Protein AF-A0A2P7SRP5-F1 (afdb_monomer_lite)

Organism: NCBI:txid2116701

Radius of gyration: 15.68 Å; chains: 1; bounding box: 37×36×37 Å

InterPro domains:
  IPR029032 AhpD-like [G3DSA:1.20.1290.10] (1-140)
  IPR029032 AhpD-like [SSF69118] (4-139)

Structure (mmCIF, N/CA/C/O backbone):
data_AF-A0A2P7SRP5-F1
#
_entry.id   AF-A0A2P7SRP5-F1
#
loop_
_atom_site.group_PDB
_atom_site.id
_atom_site.type_symbol
_atom_site.label_atom_id
_atom_site.label_alt_id
_atom_site.label_comp_id
_atom_site.label_asym_id
_atom_site.label_entity_id
_atom_site.label_seq_id
_atom_site.pdbx_PDB_ins_code
_atom_site.Cartn_x
_atom_site.Cartn_y
_atom_site.Cartn_z
_atom_site.occupancy
_atom_site.B_iso_or_equiv
_atom_site.auth_seq_id
_atom_site.auth_comp_id
_atom_site.auth_asym_id
_atom_site.auth_atom_id
_atom_site.pdbx_PDB_model_num
ATOM 1 N N . MET A 1 1 ? 12.654 -5.097 -9.779 1.00 89.31 1 MET A N 1
ATOM 2 C CA . MET A 1 1 ? 12.731 -3.635 -9.472 1.00 89.31 1 MET A CA 1
ATOM 3 C C . MET A 1 1 ? 14.106 -3.157 -8.985 1.00 89.31 1 MET A C 1
ATOM 5 O O . MET A 1 1 ? 14.682 -2.282 -9.620 1.00 89.31 1 MET A O 1
ATOM 9 N N . LYS A 1 2 ? 14.637 -3.669 -7.857 1.00 89.56 2 LYS A N 1
ATOM 10 C CA . LYS A 1 2 ? 15.849 -3.111 -7.208 1.00 89.56 2 LYS A CA 1
ATOM 11 C C . LYS A 1 2 ? 17.061 -3.020 -8.143 1.00 89.56 2 LYS A C 1
ATOM 13 O O . LYS A 1 2 ? 17.706 -1.982 -8.161 1.00 89.56 2 LYS A O 1
ATOM 18 N N . GLY A 1 3 ? 17.313 -4.056 -8.948 1.00 92.25 3 GLY A N 1
ATOM 19 C CA . GLY A 1 3 ? 18.392 -4.051 -9.943 1.00 92.25 3 GLY A CA 1
ATOM 20 C C . GLY A 1 3 ? 18.272 -2.914 -10.963 1.00 92.25 3 GLY A C 1
ATOM 21 O O . GLY A 1 3 ? 19.255 -2.239 -11.233 1.00 92.25 3 GLY A O 1
ATOM 22 N N . VAL A 1 4 ? 17.058 -2.621 -11.441 1.00 93.62 4 VAL A N 1
ATOM 23 C CA . VAL A 1 4 ? 16.806 -1.520 -12.389 1.00 93.62 4 VAL A CA 1
ATOM 24 C C . VAL A 1 4 ? 17.041 -0.153 -11.740 1.00 93.62 4 VAL A C 1
ATOM 26 O O . VAL A 1 4 ? 17.638 0.734 -12.343 1.00 93.62 4 VAL A O 1
ATOM 29 N N . LEU A 1 5 ? 16.643 0.026 -10.479 1.00 94.50 5 LEU A N 1
ATOM 30 C CA . LEU A 1 5 ? 16.889 1.280 -9.759 1.00 94.50 5 LEU A CA 1
ATOM 31 C C . LEU A 1 5 ? 18.384 1.574 -9.548 1.00 94.50 5 LEU A C 1
ATOM 33 O O . LEU A 1 5 ? 18.746 2.740 -9.408 1.00 94.50 5 LEU A O 1
ATOM 37 N N . LEU A 1 6 ? 19.265 0.565 -9.564 1.00 95.94 6 LEU A N 1
ATOM 38 C CA . LEU A 1 6 ? 20.713 0.770 -9.410 1.00 95.94 6 LEU A CA 1
ATOM 39 C C . LEU A 1 6 ? 21.356 1.519 -10.587 1.00 95.94 6 LEU A C 1
ATOM 41 O O . LEU A 1 6 ? 22.458 2.038 -10.431 1.00 95.94 6 LEU A O 1
ATOM 45 N N . HIS A 1 7 ? 20.658 1.676 -11.717 1.00 96.62 7 HIS A N 1
ATOM 46 C CA . HIS A 1 7 ? 21.085 2.590 -12.780 1.00 96.62 7 HIS A CA 1
ATOM 47 C C . HIS A 1 7 ? 21.038 4.074 -12.353 1.00 96.62 7 HIS A C 1
ATOM 49 O O . HIS A 1 7 ? 21.630 4.918 -13.020 1.00 96.62 7 HIS A O 1
ATOM 55 N N . SER A 1 8 ? 20.367 4.415 -11.242 1.00 97.81 8 SER A N 1
ATOM 56 C CA . SER A 1 8 ? 20.312 5.772 -10.685 1.00 97.81 8 SER A CA 1
ATOM 57 C C . SER A 1 8 ? 20.284 5.746 -9.155 1.00 97.81 8 SER A C 1
ATOM 59 O O . SER A 1 8 ? 19.252 5.508 -8.528 1.00 97.81 8 SER A O 1
ATOM 61 N N . ALA A 1 9 ? 21.417 6.066 -8.521 1.00 97.50 9 ALA A N 1
ATOM 62 C CA . ALA A 1 9 ? 21.511 6.113 -7.059 1.00 97.50 9 ALA A CA 1
ATOM 63 C C . ALA A 1 9 ? 20.479 7.059 -6.393 1.00 97.50 9 ALA A C 1
ATOM 65 O O . ALA A 1 9 ? 19.926 6.682 -5.357 1.00 97.50 9 ALA A O 1
ATOM 66 N N . PRO A 1 10 ? 20.161 8.251 -6.946 1.00 98.00 10 PRO A N 1
ATOM 67 C CA . PRO A 1 10 ? 19.061 9.069 -6.435 1.00 98.00 10 PRO A CA 1
ATOM 68 C C . PRO A 1 10 ? 17.695 8.371 -6.502 1.00 98.00 10 PRO A C 1
ATOM 70 O O . PRO A 1 10 ? 16.954 8.423 -5.522 1.00 98.00 10 PRO A O 1
ATOM 73 N N . ALA A 1 11 ? 17.375 7.679 -7.603 1.00 97.06 11 ALA A N 1
ATOM 74 C CA . ALA A 1 11 ? 16.109 6.954 -7.737 1.00 97.06 11 ALA A CA 1
ATOM 75 C C . ALA A 1 11 ? 16.030 5.772 -6.760 1.00 97.06 11 ALA A C 1
ATOM 77 O O . ALA A 1 11 ? 15.013 5.584 -6.094 1.00 97.06 11 ALA A O 1
ATOM 78 N N . PHE A 1 12 ? 17.122 5.017 -6.610 1.00 96.75 12 PHE A N 1
ATOM 79 C CA . PHE A 1 12 ? 17.210 3.942 -5.623 1.00 96.75 12 PHE A CA 1
ATOM 80 C C 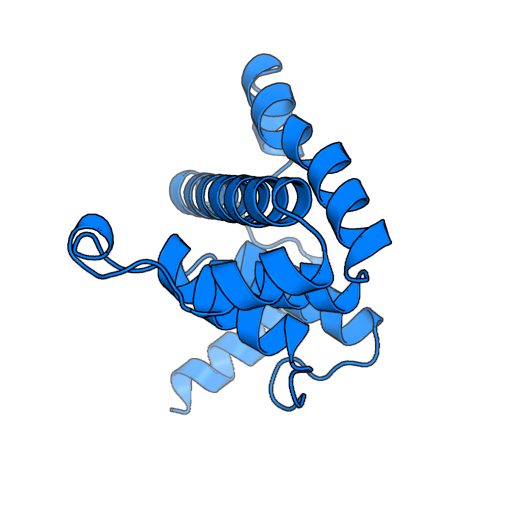. PHE A 1 12 ? 16.953 4.450 -4.199 1.00 96.75 12 PHE A C 1
ATOM 82 O O . PHE A 1 12 ? 16.192 3.834 -3.456 1.00 96.75 12 PHE A O 1
ATOM 89 N N . ARG A 1 13 ? 17.535 5.599 -3.824 1.00 96.50 13 ARG A N 1
ATOM 90 C CA . ARG A 1 13 ? 17.288 6.218 -2.513 1.00 96.50 13 ARG A CA 1
ATOM 91 C C . ARG A 1 13 ? 15.842 6.673 -2.345 1.00 96.50 13 ARG A C 1
ATOM 93 O O . ARG A 1 13 ? 15.269 6.413 -1.293 1.00 96.50 13 ARG A O 1
ATOM 100 N N . LEU A 1 14 ? 15.252 7.299 -3.366 1.00 96.56 14 LEU A N 1
ATOM 101 C CA . LEU A 1 14 ? 13.860 7.754 -3.330 1.00 96.56 14 LEU A CA 1
ATOM 102 C C . LEU A 1 14 ? 12.897 6.596 -3.034 1.00 96.56 14 LEU A C 1
ATOM 104 O O . LEU A 1 14 ? 12.120 6.670 -2.088 1.00 96.56 14 LEU A O 1
ATOM 108 N N . PHE A 1 15 ? 12.987 5.506 -3.796 1.00 95.88 15 PHE A N 1
ATOM 109 C CA . PHE A 1 15 ? 12.108 4.346 -3.609 1.00 95.88 15 PHE A CA 1
ATOM 110 C C . PHE A 1 15 ? 12.509 3.466 -2.416 1.00 95.88 15 PHE A C 1
ATOM 112 O O . PHE A 1 15 ? 11.682 2.723 -1.897 1.00 95.88 15 PHE A O 1
ATOM 119 N N . GLY A 1 16 ? 13.754 3.552 -1.941 1.00 95.19 16 GLY A N 1
ATOM 120 C CA . GLY A 1 16 ? 14.210 2.873 -0.726 1.00 95.19 16 GLY A CA 1
ATOM 121 C C . GLY A 1 16 ? 13.768 3.557 0.573 1.00 95.19 16 GLY A C 1
ATOM 122 O O . GLY A 1 16 ? 13.631 2.884 1.594 1.00 95.19 16 GLY A O 1
ATOM 123 N N . ALA A 1 17 ? 13.495 4.866 0.542 1.00 94.75 17 ALA A N 1
ATOM 124 C CA . ALA A 1 17 ? 13.112 5.654 1.718 1.00 94.75 17 ALA A CA 1
ATOM 125 C C . ALA A 1 17 ? 11.776 5.222 2.352 1.00 94.75 17 ALA A C 1
ATOM 127 O O . ALA A 1 17 ? 11.491 5.582 3.489 1.00 94.75 17 ALA A O 1
ATOM 128 N N . VAL A 1 18 ? 10.979 4.412 1.650 1.00 94.50 18 VAL A N 1
ATOM 129 C CA . VAL A 1 18 ? 9.733 3.839 2.173 1.00 94.50 18 VAL A CA 1
ATOM 130 C C . VAL A 1 18 ? 9.967 2.727 3.209 1.00 94.50 18 VAL A C 1
ATOM 132 O O . VAL A 1 18 ? 9.068 2.414 3.983 1.00 94.50 18 VAL A O 1
ATOM 135 N N . LEU A 1 19 ? 11.155 2.107 3.255 1.00 95.06 19 LEU A N 1
ATOM 136 C CA . LEU A 1 19 ? 11.400 0.928 4.101 1.00 95.06 19 LEU A CA 1
ATOM 137 C C . LEU A 1 19 ? 11.304 1.205 5.613 1.00 95.06 19 LEU A C 1
ATOM 139 O O . LEU A 1 19 ? 10.628 0.427 6.286 1.00 95.06 19 LEU A O 1
ATOM 143 N N . PRO A 1 20 ? 11.898 2.283 6.168 1.00 96.44 20 PRO A N 1
ATOM 144 C CA . PRO A 1 20 ? 11.718 2.614 7.583 1.00 96.44 20 PRO A CA 1
ATOM 145 C C . PRO A 1 20 ? 10.252 2.877 7.937 1.00 96.44 20 PRO A C 1
ATOM 147 O O . PRO A 1 20 ? 9.784 2.455 8.989 1.00 96.44 20 PRO A O 1
ATOM 150 N N . LEU A 1 21 ? 9.510 3.509 7.023 1.00 95.31 21 LEU A N 1
ATOM 151 C CA . LEU A 1 21 ? 8.083 3.769 7.192 1.00 95.31 21 LEU A CA 1
ATOM 152 C C . LEU A 1 21 ? 7.267 2.470 7.205 1.00 95.31 21 LEU A C 1
ATOM 154 O O . LEU A 1 21 ? 6.387 2.294 8.042 1.00 95.31 21 LEU A O 1
ATOM 158 N N . LYS A 1 22 ? 7.600 1.523 6.318 1.00 97.44 22 LYS A N 1
ATOM 159 C CA . LYS A 1 22 ? 6.995 0.188 6.321 1.00 97.44 22 LYS A CA 1
ATOM 160 C C . LYS A 1 22 ? 7.198 -0.510 7.665 1.00 97.44 22 LYS A C 1
ATOM 162 O O . LYS A 1 22 ? 6.262 -1.108 8.182 1.00 97.44 22 LYS A O 1
ATOM 167 N N . GLU A 1 23 ? 8.404 -0.445 8.220 1.00 97.81 23 GLU A N 1
ATOM 168 C CA . GLU A 1 23 ? 8.712 -1.088 9.500 1.00 97.81 23 GLU A CA 1
ATOM 169 C C . GLU A 1 23 ? 7.987 -0.418 10.673 1.00 97.81 23 GLU A C 1
ATOM 171 O O . GLU A 1 23 ? 7.421 -1.103 11.525 1.00 97.81 23 GLU A O 1
ATOM 176 N N . SER A 1 24 ? 7.905 0.914 10.651 1.00 97.19 24 SER A N 1
ATOM 177 C CA . SER A 1 24 ? 7.114 1.706 11.596 1.00 97.19 24 SER A CA 1
ATOM 178 C C . SER A 1 24 ? 5.658 1.221 11.649 1.00 97.19 24 SER A C 1
ATOM 180 O O . SER A 1 24 ? 5.149 0.850 12.711 1.00 97.19 24 SER A O 1
ATOM 182 N N . LEU A 1 25 ? 5.017 1.077 10.484 1.00 98.19 25 LEU A N 1
ATOM 183 C CA . LEU A 1 25 ? 3.653 0.555 10.379 1.00 98.19 25 LEU A CA 1
ATOM 184 C C . LEU A 1 25 ? 3.541 -0.908 10.808 1.00 98.19 25 LEU A C 1
ATOM 186 O O . LEU A 1 25 ? 2.577 -1.274 11.476 1.00 98.19 25 LEU A O 1
ATOM 190 N N . ARG A 1 26 ? 4.517 -1.755 10.468 1.00 97.81 26 ARG A N 1
ATOM 191 C CA . ARG A 1 26 ? 4.511 -3.172 10.864 1.00 97.81 26 ARG A CA 1
ATOM 192 C C . ARG A 1 26 ? 4.577 -3.354 12.372 1.00 97.81 26 ARG A C 1
ATOM 194 O O . ARG A 1 26 ? 3.897 -4.237 12.885 1.00 97.81 26 ARG A O 1
ATOM 201 N N . SER A 1 27 ? 5.344 -2.523 13.072 1.00 97.31 27 SER A N 1
ATOM 202 C CA . SER A 1 27 ? 5.426 -2.581 14.535 1.00 97.31 27 SER A CA 1
ATOM 203 C C . SER A 1 27 ? 4.107 -2.212 15.227 1.00 97.31 27 SER A C 1
ATOM 205 O O . SER A 1 27 ? 3.828 -2.720 16.310 1.00 97.31 27 SER A O 1
ATOM 207 N N . ARG A 1 28 ? 3.274 -1.377 14.587 1.00 96.44 28 ARG A N 1
ATOM 208 C CA . ARG A 1 28 ? 1.976 -0.926 15.115 1.00 96.44 28 ARG A CA 1
ATOM 209 C C . ARG A 1 28 ? 0.792 -1.793 14.687 1.00 96.44 28 ARG A C 1
ATOM 211 O O . ARG A 1 28 ? -0.060 -2.113 15.507 1.00 96.44 28 ARG A O 1
ATOM 218 N N . LEU A 1 29 ? 0.729 -2.136 13.403 1.00 97.19 29 LEU A N 1
ATOM 219 C CA . LEU A 1 29 ? -0.426 -2.772 12.755 1.00 97.19 29 LEU A CA 1
ATOM 220 C C . LEU A 1 29 ? -0.197 -4.266 12.475 1.00 97.19 29 LEU A C 1
ATOM 222 O O . LEU A 1 29 ? -1.138 -5.005 12.201 1.00 97.19 29 LEU A O 1
ATOM 226 N N . GLY A 1 30 ? 1.054 -4.728 12.542 1.00 97.12 30 GLY A N 1
ATOM 227 C CA . GLY A 1 30 ? 1.450 -6.090 12.201 1.00 97.12 30 GLY A CA 1
ATOM 228 C C . GLY A 1 30 ? 1.799 -6.277 10.720 1.00 97.12 30 GLY A C 1
ATOM 229 O O . GLY A 1 30 ? 1.295 -5.593 9.828 1.00 97.12 30 GLY A O 1
ATOM 230 N N . ALA A 1 31 ? 2.676 -7.249 10.445 1.00 96.44 31 ALA A N 1
ATOM 231 C CA . ALA A 1 31 ? 3.157 -7.548 9.091 1.00 96.44 31 ALA A CA 1
ATOM 232 C C . ALA A 1 31 ? 2.027 -7.906 8.118 1.00 96.44 31 ALA A C 1
ATOM 234 O O . ALA A 1 31 ? 1.982 -7.366 7.012 1.00 96.44 31 ALA A O 1
ATOM 235 N N . ARG A 1 32 ? 1.088 -8.746 8.571 1.00 96.69 32 ARG A N 1
ATOM 236 C CA . ARG A 1 32 ? -0.082 -9.168 7.797 1.00 96.69 32 ARG A CA 1
ATOM 237 C C . ARG A 1 32 ? -0.913 -7.968 7.334 1.00 96.69 32 ARG A C 1
ATOM 239 O O . ARG A 1 32 ? -1.158 -7.856 6.140 1.00 96.69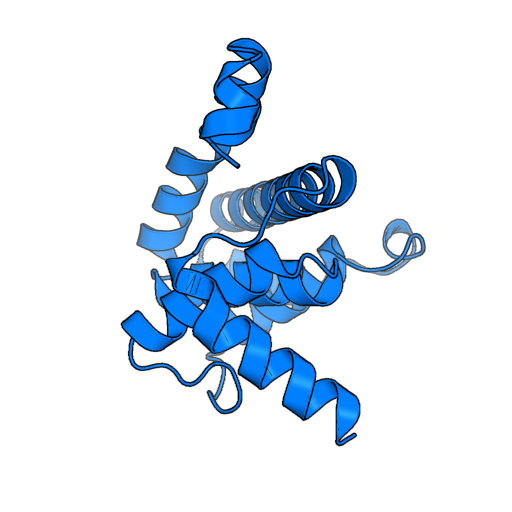 32 ARG A O 1
ATOM 246 N N . ALA A 1 33 ? -1.274 -7.054 8.237 1.00 97.81 33 ALA A N 1
ATOM 247 C CA . ALA A 1 33 ? -2.111 -5.903 7.900 1.00 97.81 33 ALA A CA 1
ATOM 248 C C . ALA A 1 33 ? -1.432 -4.965 6.889 1.00 97.81 33 ALA A C 1
ATOM 250 O O . ALA A 1 33 ? -2.060 -4.498 5.941 1.00 97.81 33 ALA A O 1
ATOM 251 N N . VAL A 1 34 ? -0.121 -4.743 7.036 1.00 98.31 34 VAL A N 1
ATOM 252 C CA . VAL A 1 34 ? 0.655 -3.934 6.083 1.00 98.31 34 VAL A CA 1
ATOM 253 C C . VAL A 1 34 ? 0.744 -4.604 4.709 1.00 98.31 34 VAL A C 1
ATOM 255 O O . VAL A 1 34 ? 0.683 -3.918 3.686 1.00 98.31 34 VAL A O 1
ATOM 258 N N . ASP A 1 35 ? 0.881 -5.929 4.650 1.00 97.94 35 ASP A N 1
ATOM 259 C CA . ASP A 1 35 ? 0.929 -6.648 3.375 1.00 97.94 35 ASP A CA 1
ATOM 260 C C . ASP A 1 35 ? -0.473 -6.773 2.732 1.00 97.94 35 ASP A C 1
ATOM 262 O O . ASP A 1 35 ? -0.567 -6.657 1.512 1.00 97.94 35 ASP A O 1
ATOM 266 N N . VAL A 1 36 ? -1.560 -6.859 3.518 1.00 98.25 36 VAL A N 1
ATOM 267 C CA . VAL A 1 36 ? -2.957 -6.703 3.049 1.00 98.25 36 VAL A CA 1
ATOM 268 C C . VAL A 1 36 ? -3.169 -5.326 2.417 1.00 98.25 36 VAL A C 1
ATOM 270 O O . VAL A 1 36 ? -3.635 -5.226 1.284 1.00 98.25 36 VAL A O 1
ATOM 273 N N . PHE A 1 37 ? -2.761 -4.261 3.111 1.00 98.44 37 PHE A N 1
ATOM 274 C CA . PHE A 1 37 ? -2.863 -2.892 2.606 1.00 98.44 37 PHE A CA 1
ATOM 275 C C . PHE A 1 37 ? -2.112 -2.715 1.283 1.00 98.44 37 PHE A C 1
ATOM 277 O O . PHE A 1 37 ? -2.618 -2.134 0.324 1.00 98.44 37 PHE A O 1
ATOM 284 N N . SER A 1 38 ? -0.899 -3.264 1.217 1.00 98.44 38 SER A N 1
ATOM 285 C CA . SER A 1 38 ? -0.057 -3.179 0.025 1.00 98.44 38 SER A CA 1
ATOM 286 C C . SER A 1 38 ? -0.618 -3.991 -1.147 1.00 98.44 38 SER A C 1
ATOM 288 O O . SER A 1 38 ? -0.467 -3.575 -2.299 1.00 98.44 38 SER A O 1
ATOM 290 N N . LEU A 1 39 ? -1.269 -5.128 -0.867 1.00 98.00 39 LEU A N 1
ATOM 291 C CA . LEU A 1 39 ? -1.957 -5.926 -1.877 1.00 98.00 39 LEU A CA 1
ATOM 292 C C . LEU A 1 39 ? -3.126 -5.150 -2.487 1.00 98.00 39 LEU A C 1
ATOM 294 O O . LEU A 1 39 ? -3.152 -5.006 -3.705 1.00 98.00 39 LEU A O 1
ATOM 298 N N . ALA A 1 40 ? -4.010 -4.584 -1.660 1.00 97.44 40 ALA A N 1
ATOM 299 C CA . ALA A 1 40 ? -5.175 -3.831 -2.132 1.00 97.44 40 ALA A CA 1
ATOM 300 C C . ALA A 1 40 ? -4.770 -2.678 -3.072 1.00 97.44 40 ALA A C 1
ATOM 302 O O . ALA A 1 40 ? -5.273 -2.572 -4.187 1.00 97.44 40 ALA A O 1
ATOM 303 N N . ILE A 1 41 ? -3.753 -1.888 -2.697 1.00 97.94 41 ILE A N 1
ATOM 304 C CA . ILE A 1 41 ? -3.215 -0.820 -3.564 1.00 97.94 41 ILE A CA 1
ATOM 305 C C . ILE A 1 41 ? -2.674 -1.391 -4.883 1.00 97.94 41 ILE A C 1
ATOM 307 O O . ILE A 1 41 ? -2.794 -0.768 -5.939 1.00 97.94 41 ILE A O 1
ATOM 311 N N . SER A 1 42 ? -2.023 -2.552 -4.838 1.00 97.75 42 SER A N 1
ATOM 312 C CA . SER A 1 42 ? -1.410 -3.190 -6.010 1.00 97.75 42 SER A CA 1
ATOM 313 C C . SER A 1 42 ? -2.423 -3.743 -6.995 1.00 97.75 42 SER A C 1
ATOM 315 O O . SER A 1 42 ? -2.221 -3.575 -8.201 1.00 97.75 42 SER A O 1
ATOM 317 N N . GLU A 1 43 ? -3.504 -4.329 -6.495 1.00 95.44 43 GLU A N 1
ATOM 318 C CA . GLU A 1 43 ? -4.600 -4.838 -7.315 1.00 95.44 43 GLU A CA 1
ATOM 319 C C . GLU A 1 43 ? -5.370 -3.679 -7.964 1.00 95.44 43 GLU A C 1
ATOM 321 O O . GLU A 1 43 ? -5.525 -3.669 -9.188 1.00 95.44 43 GLU A O 1
ATOM 326 N N . ASP A 1 44 ? -5.707 -2.639 -7.194 1.00 94.94 44 ASP A N 1
ATOM 327 C CA . ASP A 1 44 ? -6.422 -1.453 -7.690 1.00 94.94 44 ASP A CA 1
ATOM 328 C C . ASP A 1 44 ? -5.612 -0.622 -8.695 1.00 94.94 44 ASP A C 1
ATOM 330 O O . ASP A 1 44 ? -6.156 -0.016 -9.614 1.00 94.94 44 ASP A O 1
ATOM 334 N N . SER A 1 45 ? -4.287 -0.571 -8.531 1.00 95.19 45 SER A N 1
ATOM 335 C CA . SER A 1 45 ? -3.397 0.117 -9.478 1.00 95.19 45 SER A CA 1
ATOM 336 C C . SER A 1 45 ? -2.921 -0.773 -10.628 1.00 95.19 45 SER A C 1
ATOM 338 O O . SER A 1 45 ? -2.135 -0.310 -11.462 1.00 95.19 45 SER A O 1
ATOM 340 N N . HIS A 1 46 ? -3.392 -2.022 -10.679 1.00 94.50 46 HIS A N 1
ATOM 341 C CA . HIS A 1 46 ? -3.075 -3.027 -11.692 1.00 94.50 46 HIS A CA 1
ATOM 342 C C . HIS A 1 46 ? -1.570 -3.322 -11.856 1.00 94.50 46 HIS A C 1
ATOM 344 O O . HIS A 1 46 ? -1.106 -3.644 -12.952 1.00 94.50 46 HIS A O 1
ATOM 350 N N . CYS A 1 47 ? -0.781 -3.260 -10.774 1.00 96.31 47 CYS A N 1
ATOM 351 C CA . CYS A 1 47 ? 0.607 -3.732 -10.807 1.00 96.31 47 CYS A CA 1
ATOM 352 C C . CYS A 1 47 ? 0.656 -5.249 -10.575 1.00 96.31 47 CYS A C 1
ATOM 354 O O . CYS A 1 47 ? 0.662 -5.705 -9.428 1.00 96.31 47 CYS A O 1
ATOM 356 N N . LEU A 1 48 ? 0.747 -6.041 -11.649 1.00 94.94 48 LEU A N 1
ATOM 357 C CA . LEU A 1 48 ? 0.799 -7.509 -11.567 1.00 94.94 48 LEU A CA 1
ATOM 358 C C . LEU A 1 48 ? 1.979 -8.013 -10.718 1.00 94.94 48 LEU A C 1
ATOM 360 O O . LEU A 1 48 ? 1.776 -8.807 -9.803 1.00 94.94 48 LEU A O 1
ATOM 364 N N . LEU A 1 49 ? 3.194 -7.508 -10.965 1.00 95.12 49 LEU A N 1
ATOM 365 C CA . LEU A 1 49 ? 4.393 -7.866 -10.193 1.00 95.12 49 LEU A CA 1
ATOM 366 C C . LEU A 1 49 ? 4.187 -7.637 -8.687 1.00 95.12 49 LEU A C 1
ATOM 368 O O . LEU A 1 49 ? 4.470 -8.507 -7.866 1.00 95.12 49 LEU A O 1
ATOM 372 N N . CYS A 1 50 ? 3.669 -6.462 -8.331 1.00 96.75 50 CYS A N 1
ATOM 373 C CA . CYS A 1 50 ? 3.446 -6.064 -6.948 1.00 96.75 50 CYS A CA 1
ATOM 374 C C . CYS A 1 50 ? 2.356 -6.928 -6.294 1.00 96.75 50 CYS A C 1
ATOM 376 O O . CYS A 1 50 ? 2.526 -7.401 -5.171 1.00 96.75 50 CYS A O 1
ATOM 378 N N . SER A 1 51 ? 1.273 -7.200 -7.025 1.00 97.00 51 SER A N 1
ATOM 379 C CA . SER A 1 51 ? 0.171 -8.048 -6.562 1.00 97.00 51 SER A CA 1
ATOM 380 C C . SER A 1 51 ? 0.656 -9.469 -6.274 1.00 97.00 51 SER A C 1
ATOM 382 O O . SER A 1 51 ? 0.424 -9.994 -5.189 1.00 97.00 51 SER A O 1
ATOM 384 N N . LEU A 1 52 ? 1.414 -10.081 -7.190 1.00 96.44 52 LEU A N 1
ATOM 385 C CA . LEU A 1 52 ? 1.987 -11.416 -6.986 1.00 96.44 52 LEU A CA 1
ATOM 386 C C . LEU A 1 52 ? 2.942 -11.457 -5.788 1.00 96.44 52 LEU A C 1
ATOM 388 O O . LEU A 1 52 ? 2.886 -12.397 -4.990 1.00 96.44 52 LEU A O 1
ATOM 392 N N . TYR A 1 53 ? 3.769 -10.422 -5.622 1.00 96.19 53 TYR A N 1
ATOM 393 C CA . TYR A 1 53 ? 4.664 -10.299 -4.477 1.00 96.19 53 TYR A CA 1
ATOM 394 C C . 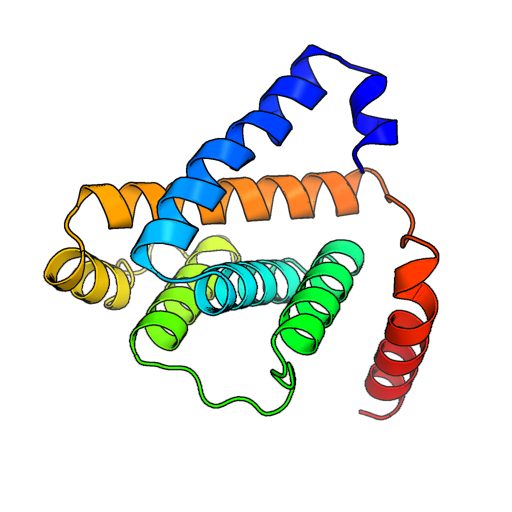TYR A 1 53 ? 3.894 -10.311 -3.146 1.00 96.19 53 TYR A C 1
ATOM 396 O O . TYR A 1 53 ? 4.215 -11.103 -2.256 1.00 96.19 53 TYR A O 1
ATOM 404 N N . PHE A 1 54 ? 2.851 -9.487 -3.002 1.00 97.00 54 PHE A N 1
ATOM 405 C CA . PHE A 1 54 ? 2.088 -9.423 -1.751 1.00 97.00 54 PHE A CA 1
ATOM 406 C C . PHE A 1 54 ? 1.188 -10.639 -1.533 1.00 97.00 54 PHE A C 1
ATOM 408 O O . PHE A 1 54 ? 1.068 -11.105 -0.403 1.00 97.00 54 PHE A O 1
ATOM 415 N N . ARG A 1 55 ? 0.651 -11.249 -2.596 1.00 96.44 55 ARG A N 1
ATOM 416 C CA . ARG A 1 55 ? -0.063 -12.534 -2.497 1.00 96.44 55 ARG A CA 1
ATOM 417 C C . ARG A 1 55 ? 0.855 -13.640 -1.979 1.00 96.44 55 ARG A C 1
ATOM 419 O O . ARG A 1 55 ? 0.439 -14.437 -1.141 1.00 96.44 55 ARG A O 1
ATOM 426 N N . ARG A 1 56 ? 2.121 -13.676 -2.415 1.00 95.31 56 ARG A N 1
ATOM 427 C CA . ARG A 1 56 ? 3.135 -14.584 -1.853 1.00 95.31 56 ARG A CA 1
ATOM 428 C C . ARG A 1 56 ? 3.446 -14.257 -0.390 1.00 95.31 56 ARG A C 1
ATOM 430 O O . ARG A 1 56 ? 3.550 -15.180 0.414 1.00 95.31 56 ARG A O 1
ATOM 437 N N . ALA A 1 57 ? 3.570 -12.977 -0.039 1.00 94.56 57 ALA A N 1
ATOM 438 C CA . ALA A 1 57 ? 3.813 -12.553 1.342 1.00 94.56 57 ALA A CA 1
ATOM 439 C C . ALA A 1 57 ? 2.680 -12.989 2.289 1.00 94.56 57 ALA A C 1
ATOM 441 O O . ALA A 1 57 ? 2.950 -13.575 3.334 1.00 94.56 57 ALA A O 1
ATOM 442 N N . LEU A 1 58 ? 1.416 -12.811 1.893 1.00 95.44 58 LEU A N 1
ATOM 443 C CA . LEU A 1 58 ? 0.261 -13.271 2.673 1.00 95.44 58 LEU A CA 1
ATOM 444 C C . LEU A 1 58 ? 0.245 -14.793 2.843 1.00 95.44 58 LEU A C 1
ATOM 446 O O . LEU A 1 58 ? 0.067 -15.280 3.960 1.00 95.44 58 LEU A O 1
ATOM 450 N N . LYS A 1 59 ? 0.548 -15.552 1.783 1.00 94.50 59 LYS A N 1
ATOM 451 C CA . LYS A 1 59 ? 0.695 -17.013 1.884 1.00 94.50 59 LYS A CA 1
ATOM 452 C C . LYS A 1 59 ? 1.791 -17.422 2.871 1.00 94.50 59 LYS A C 1
ATOM 454 O O . LYS A 1 59 ? 1.600 -18.374 3.621 1.00 94.50 59 LYS A O 1
ATOM 459 N N . ALA A 1 60 ? 2.908 -16.692 2.924 1.00 91.56 60 ALA A N 1
ATOM 460 C CA . ALA A 1 60 ? 3.969 -16.933 3.907 1.00 91.56 60 ALA A CA 1
ATOM 461 C C . ALA A 1 60 ? 3.521 -16.657 5.358 1.00 91.56 60 ALA A C 1
ATOM 463 O O . ALA A 1 60 ? 4.086 -17.222 6.291 1.00 91.56 60 ALA A O 1
ATOM 464 N N . HIS A 1 61 ? 2.477 -15.846 5.548 1.00 87.31 61 HIS A N 1
ATOM 465 C CA . HIS A 1 61 ? 1.799 -15.646 6.831 1.00 87.31 61 HIS A CA 1
ATOM 466 C C . HIS A 1 61 ? 0.684 -16.671 7.113 1.00 87.31 61 HIS A C 1
ATOM 468 O O . HIS A 1 61 ? -0.017 -16.537 8.113 1.00 87.31 61 HIS A O 1
ATOM 474 N N . GLY A 1 62 ? 0.497 -17.683 6.257 1.00 92.25 62 GLY A N 1
ATOM 475 C CA . GLY A 1 62 ? -0.601 -18.648 6.374 1.00 92.25 62 GLY A CA 1
ATOM 476 C C . GLY A 1 62 ? -1.973 -18.065 6.019 1.00 92.25 62 GLY A C 1
ATOM 477 O O . GLY A 1 62 ? -2.992 -18.621 6.418 1.00 92.25 62 GLY A O 1
ATOM 478 N N . VAL A 1 63 ? -2.006 -16.941 5.298 1.00 93.38 63 VAL A N 1
ATOM 479 C CA . VAL A 1 63 ? -3.232 -16.251 4.885 1.00 93.38 63 VAL A CA 1
ATOM 480 C C . VAL A 1 63 ? -3.518 -16.564 3.420 1.00 93.38 63 VAL A C 1
ATOM 482 O O . VAL A 1 63 ? -2.660 -16.369 2.558 1.00 93.38 63 VAL A O 1
ATOM 485 N N . ASP A 1 64 ? -4.733 -17.033 3.132 1.00 93.88 64 ASP A N 1
ATOM 486 C CA . ASP A 1 64 ? -5.217 -17.157 1.759 1.00 93.88 64 ASP A CA 1
ATOM 487 C C . ASP A 1 64 ? -5.600 -15.768 1.220 1.00 93.88 64 ASP A C 1
ATOM 489 O O . ASP A 1 64 ? -6.552 -15.179 1.737 1.00 93.88 64 ASP A O 1
ATOM 493 N N . PRO A 1 65 ? -4.902 -15.226 0.201 1.00 91.69 65 PRO A N 1
ATOM 494 C CA . PRO A 1 65 ? -5.214 -13.909 -0.346 1.00 91.69 65 PRO A CA 1
ATOM 495 C C . PRO A 1 65 ? -6.612 -13.818 -0.976 1.00 91.69 65 PRO A C 1
ATOM 497 O O . PRO A 1 65 ? -7.111 -12.708 -1.116 1.00 91.69 65 PRO A O 1
ATOM 500 N N . ASP A 1 66 ? -7.239 -14.944 -1.341 1.00 90.19 66 ASP A N 1
ATOM 501 C CA . ASP A 1 66 ? -8.562 -14.963 -1.983 1.00 90.19 66 ASP A CA 1
ATOM 502 C C . ASP A 1 66 ? -9.723 -15.193 -0.995 1.00 90.19 66 ASP A C 1
ATOM 504 O O . ASP A 1 66 ? -10.884 -15.070 -1.385 1.00 90.19 66 ASP A O 1
ATOM 508 N N . GLY A 1 67 ? -9.440 -15.544 0.265 1.00 89.44 67 GLY A N 1
ATOM 509 C CA . GLY A 1 67 ? -10.456 -16.085 1.179 1.00 89.44 67 GLY A CA 1
ATOM 510 C C . GLY A 1 67 ? -10.322 -15.682 2.646 1.00 89.44 67 GLY A C 1
ATOM 511 O O . GLY A 1 67 ? -11.002 -16.255 3.499 1.00 89.44 67 GLY A O 1
ATOM 512 N N . TYR A 1 68 ? -9.445 -14.733 2.978 1.00 93.69 68 TYR A N 1
ATOM 513 C CA . TYR A 1 68 ? -9.303 -14.268 4.356 1.00 93.69 68 TYR A CA 1
ATOM 514 C C . TYR A 1 68 ? -10.433 -13.316 4.765 1.00 93.69 68 TYR A C 1
ATOM 516 O O . TYR A 1 68 ? -10.970 -12.564 3.955 1.00 93.69 68 TYR A O 1
ATOM 524 N N . VAL A 1 69 ? -10.762 -13.323 6.058 1.00 96.31 69 VAL A N 1
ATOM 525 C CA . VAL A 1 69 ? -11.642 -12.319 6.666 1.00 96.31 69 VAL A CA 1
ATOM 526 C C . VAL A 1 69 ? -10.763 -11.188 7.213 1.00 96.31 69 VAL A C 1
ATOM 528 O O . VAL A 1 69 ? -9.914 -11.472 8.072 1.00 96.31 69 VAL A O 1
ATOM 531 N N . PRO A 1 70 ? -10.922 -9.940 6.728 1.00 97.00 70 PRO A N 1
ATOM 532 C CA . PRO A 1 70 ? -10.190 -8.797 7.258 1.00 97.00 70 PRO A CA 1
ATOM 533 C C . PRO A 1 70 ? -10.543 -8.534 8.724 1.00 97.00 70 PRO A C 1
ATOM 535 O O . PRO A 1 70 ? -11.706 -8.624 9.117 1.00 97.00 70 PRO A O 1
ATOM 538 N N . THR A 1 71 ? -9.549 -8.172 9.532 1.00 97.12 71 THR A N 1
ATOM 539 C CA . THR A 1 71 ? -9.801 -7.508 10.821 1.00 97.12 71 THR A CA 1
ATOM 540 C C . THR A 1 71 ? -10.348 -6.094 10.605 1.00 97.12 71 THR A C 1
ATOM 542 O O . THR A 1 71 ? -10.279 -5.561 9.499 1.00 97.12 71 THR A O 1
ATOM 545 N N . ASP A 1 72 ? -10.829 -5.440 11.665 1.00 97.19 72 ASP A N 1
ATOM 546 C CA . ASP A 1 72 ? -11.286 -4.043 11.580 1.00 97.19 72 ASP A CA 1
ATOM 547 C C . ASP A 1 72 ? -10.191 -3.097 11.054 1.00 97.19 72 ASP A C 1
ATOM 549 O O . ASP A 1 72 ? -10.469 -2.204 10.254 1.00 97.19 72 ASP A O 1
ATOM 553 N N . ASP A 1 73 ? -8.935 -3.310 11.463 1.00 97.56 73 ASP A N 1
ATOM 554 C CA . ASP A 1 73 ? -7.806 -2.503 10.987 1.00 97.56 73 ASP A CA 1
ATOM 555 C C . ASP A 1 73 ? -7.472 -2.813 9.527 1.00 97.56 73 ASP A C 1
ATOM 557 O O . ASP A 1 73 ? -7.200 -1.902 8.750 1.00 97.56 73 ASP A O 1
ATOM 561 N N . GLU A 1 74 ? -7.537 -4.083 9.121 1.00 98.25 74 GLU A N 1
ATOM 562 C CA . GLU A 1 74 ? -7.339 -4.482 7.724 1.00 98.25 74 GLU A CA 1
ATOM 563 C C . GLU A 1 74 ? -8.439 -3.916 6.821 1.00 98.25 74 GLU A C 1
ATOM 565 O O . GLU A 1 74 ? -8.135 -3.381 5.759 1.00 98.25 74 GLU A O 1
ATOM 570 N N . ALA A 1 75 ? -9.699 -3.954 7.257 1.00 98.19 75 ALA A N 1
ATOM 571 C CA . ALA A 1 75 ? -10.819 -3.356 6.537 1.00 98.19 75 ALA A CA 1
ATOM 572 C C . ALA A 1 75 ? -10.644 -1.836 6.381 1.00 98.19 75 ALA A C 1
ATOM 574 O O . ALA A 1 75 ? -10.850 -1.298 5.291 1.00 98.19 75 ALA A O 1
ATOM 575 N N . ALA A 1 76 ? -10.195 -1.149 7.436 1.00 98.12 76 ALA A N 1
ATOM 576 C CA . ALA A 1 76 ? -9.888 0.277 7.380 1.00 98.12 76 ALA A CA 1
ATOM 577 C C . ALA A 1 76 ? -8.744 0.585 6.399 1.00 98.12 76 ALA A C 1
ATOM 579 O O . ALA A 1 76 ? -8.831 1.521 5.602 1.00 98.12 76 ALA A O 1
ATOM 580 N N . LEU A 1 77 ? -7.681 -0.223 6.414 1.00 98.44 77 LEU A N 1
ATOM 581 C CA . LEU A 1 77 ? -6.573 -0.099 5.469 1.00 98.44 77 LEU A CA 1
ATOM 582 C C . LEU A 1 77 ? -7.026 -0.349 4.024 1.00 98.44 77 LEU A C 1
ATOM 584 O O . LEU A 1 77 ? -6.606 0.385 3.134 1.00 98.44 77 LEU A O 1
ATOM 588 N N . ILE A 1 78 ? -7.904 -1.324 3.781 1.00 97.62 78 ILE A N 1
ATOM 589 C CA . ILE A 1 78 ? -8.473 -1.605 2.454 1.00 97.62 78 ILE A CA 1
ATOM 590 C C . ILE A 1 78 ? -9.308 -0.415 1.947 1.00 97.62 78 ILE A C 1
ATOM 592 O O . ILE A 1 78 ? -9.114 0.022 0.814 1.00 97.62 78 ILE A O 1
ATOM 596 N N . GLU A 1 79 ? -10.163 0.191 2.782 1.00 96.00 79 GLU A N 1
ATOM 597 C CA . GLU A 1 79 ? -10.913 1.409 2.411 1.00 96.00 79 GLU A CA 1
ATOM 598 C C . GLU A 1 79 ? -9.962 2.550 2.000 1.00 96.00 79 GLU A C 1
ATOM 600 O O . GLU A 1 79 ? -10.170 3.235 0.992 1.00 96.00 79 GLU A O 1
ATOM 605 N N . ILE A 1 80 ? -8.875 2.735 2.755 1.00 96.50 80 ILE A N 1
ATOM 606 C CA . ILE A 1 80 ? -7.847 3.736 2.451 1.00 96.50 80 ILE A CA 1
ATOM 607 C C . ILE A 1 80 ? -7.079 3.372 1.170 1.00 96.50 80 ILE A C 1
ATOM 609 O O . ILE A 1 80 ? -6.755 4.267 0.387 1.00 96.50 80 ILE A O 1
ATOM 613 N N . ALA A 1 81 ? -6.807 2.091 0.914 1.00 96.81 81 ALA A N 1
ATOM 614 C CA . ALA A 1 81 ? -6.127 1.628 -0.296 1.00 96.81 81 ALA A CA 1
ATOM 615 C C . ALA A 1 81 ? -6.929 1.972 -1.552 1.00 96.81 81 ALA A C 1
ATOM 617 O O . ALA A 1 81 ? -6.393 2.632 -2.445 1.00 96.81 81 ALA A O 1
ATOM 618 N N . HIS A 1 82 ? -8.224 1.638 -1.556 1.00 93.50 82 HIS A N 1
ATOM 619 C CA . HIS A 1 82 ? -9.153 1.987 -2.632 1.00 93.50 82 HIS A CA 1
ATOM 620 C C . HIS A 1 82 ? -9.197 3.491 -2.880 1.00 93.50 82 HIS A C 1
ATOM 622 O O . HIS A 1 82 ? -9.262 3.955 -4.019 1.00 93.50 82 HIS A O 1
ATOM 628 N N . ARG A 1 83 ? -9.105 4.287 -1.811 1.00 92.75 83 ARG A N 1
ATOM 629 C CA . ARG A 1 83 ? -9.026 5.739 -1.930 1.00 92.75 83 ARG A CA 1
ATOM 630 C C . ARG A 1 83 ? -7.723 6.218 -2.576 1.00 92.75 83 ARG A C 1
ATOM 632 O O . ARG A 1 83 ? -7.765 7.166 -3.355 1.00 92.75 83 ARG A O 1
ATOM 639 N N . ILE A 1 84 ? -6.587 5.620 -2.224 1.00 94.25 84 ILE A N 1
ATOM 640 C CA . ILE A 1 84 ? -5.262 5.999 -2.738 1.00 94.25 84 ILE A CA 1
ATOM 641 C C . ILE A 1 84 ? -5.110 5.604 -4.207 1.00 94.25 84 ILE A C 1
ATOM 643 O O . ILE A 1 84 ? -4.634 6.405 -5.007 1.00 94.25 84 ILE A O 1
ATOM 647 N N . ALA A 1 85 ? -5.489 4.376 -4.556 1.00 92.00 85 ALA A N 1
ATOM 648 C CA . ALA A 1 85 ? -5.343 3.841 -5.905 1.00 92.00 85 ALA A CA 1
ATOM 649 C C . ALA A 1 85 ? -6.503 4.224 -6.844 1.00 92.00 85 ALA A C 1
ATOM 651 O O . ALA A 1 85 ? -6.378 4.057 -8.058 1.00 92.00 85 ALA A O 1
ATOM 652 N N . GLY A 1 86 ? -7.597 4.754 -6.288 1.00 81.06 86 GLY A N 1
ATOM 653 C CA . GLY A 1 86 ? -8.808 5.127 -7.008 1.00 81.06 86 GLY A CA 1
ATOM 654 C C . GLY A 1 86 ? -8.654 6.281 -8.006 1.00 81.06 86 GLY A C 1
ATOM 655 O O . GLY A 1 86 ? -7.676 7.029 -8.032 1.00 81.06 86 GLY A O 1
ATOM 656 N N . GLU A 1 87 ? -9.677 6.421 -8.846 1.00 67.25 87 GLU A N 1
ATOM 657 C CA . GLU A 1 87 ? -9.713 7.335 -9.987 1.00 67.25 87 GLU A CA 1
ATOM 658 C C . GLU A 1 87 ? -9.721 8.845 -9.637 1.00 67.25 87 GLU A C 1
ATOM 660 O O . GLU A 1 87 ? -10.022 9.240 -8.503 1.00 67.25 87 GLU A O 1
ATOM 665 N N . PRO A 1 88 ? -9.449 9.733 -10.625 1.00 61.91 88 PRO A N 1
ATOM 666 C CA . PRO A 1 88 ? -9.171 11.158 -10.422 1.00 61.91 88 PRO A CA 1
ATOM 667 C C . PRO A 1 88 ? -10.225 11.953 -9.651 1.00 61.91 88 PRO A C 1
ATOM 669 O O . PRO A 1 88 ? -9.906 13.027 -9.156 1.00 61.91 88 PRO A O 1
ATOM 672 N N . VAL A 1 89 ? -11.465 11.478 -9.517 1.00 66.81 89 VAL A N 1
ATOM 673 C CA . VAL A 1 89 ? -12.528 12.160 -8.755 1.00 66.81 89 VAL A CA 1
ATOM 674 C C . VAL A 1 89 ? -12.397 12.021 -7.236 1.00 66.81 89 VAL A C 1
ATOM 676 O O . VAL A 1 89 ? -13.147 12.678 -6.511 1.00 66.81 89 VAL A O 1
ATOM 679 N N . ALA A 1 90 ? -11.422 11.249 -6.742 1.00 65.25 90 ALA A N 1
ATOM 680 C CA . ALA A 1 90 ? -11.169 11.077 -5.315 1.00 65.25 90 ALA A CA 1
ATOM 681 C C . ALA A 1 90 ? -11.113 12.426 -4.575 1.00 65.25 90 ALA A C 1
ATOM 683 O O . ALA A 1 90 ? -11.871 12.627 -3.636 1.00 65.25 90 ALA A O 1
ATOM 684 N N . HIS A 1 91 ? -10.351 13.415 -5.050 1.00 65.38 91 HIS A N 1
ATOM 685 C CA . HIS A 1 91 ? -10.219 14.727 -4.389 1.00 65.38 91 HIS A CA 1
ATOM 686 C C . HIS A 1 91 ? -11.541 15.489 -4.139 1.00 65.38 91 HIS A C 1
ATOM 688 O O . HIS A 1 91 ? -11.555 16.403 -3.318 1.00 65.38 91 HIS A O 1
ATOM 694 N N . LYS A 1 92 ? -12.645 15.135 -4.818 1.00 73.56 92 LYS A N 1
ATOM 695 C CA . LYS A 1 92 ? -13.979 15.729 -4.601 1.00 73.56 92 LYS A CA 1
ATOM 696 C C . LYS A 1 92 ? -14.819 14.990 -3.561 1.00 73.56 92 LYS A C 1
ATOM 698 O O . LYS A 1 92 ? -15.787 15.546 -3.056 1.00 73.56 92 LYS A O 1
ATOM 703 N N . ALA A 1 93 ? -14.478 13.742 -3.265 1.00 78.75 93 ALA A N 1
ATOM 704 C CA . ALA A 1 93 ? -15.174 12.937 -2.274 1.00 78.75 93 ALA A CA 1
ATOM 705 C C . ALA A 1 93 ? -14.603 13.173 -0.870 1.00 78.75 93 ALA A C 1
ATOM 707 O O . ALA A 1 93 ? -13.420 13.481 -0.706 1.00 78.75 93 ALA A O 1
ATOM 708 N N . THR A 1 94 ? -15.449 12.994 0.141 1.00 85.19 94 THR A N 1
ATOM 709 C CA . THR A 1 94 ? -15.072 13.069 1.556 1.00 85.19 94 THR A CA 1
ATOM 710 C C . THR A 1 94 ? -13.934 12.087 1.872 1.00 85.19 94 THR A C 1
ATOM 712 O O . THR A 1 94 ? -13.887 11.007 1.276 1.00 85.19 94 THR A O 1
ATOM 715 N N . PRO A 1 95 ? -13.000 12.432 2.782 1.00 88.00 95 PRO A N 1
ATOM 716 C CA . PRO A 1 95 ? -11.989 11.488 3.244 1.00 88.00 95 PRO A CA 1
ATOM 717 C C . PRO A 1 95 ? -12.614 10.202 3.823 1.00 88.00 95 PRO A C 1
ATOM 719 O O . PRO A 1 95 ? -13.682 10.294 4.436 1.00 88.00 95 PRO A O 1
ATOM 722 N N . PRO A 1 96 ? -11.953 9.038 3.669 1.00 90.19 96 PRO A N 1
ATOM 723 C CA . PRO A 1 96 ? -12.406 7.766 4.233 1.00 90.19 96 PRO A CA 1
ATOM 724 C C . PRO A 1 96 ? -12.735 7.863 5.724 1.00 90.19 96 PRO A C 1
ATOM 726 O O . PRO A 1 96 ? -11.988 8.480 6.492 1.00 90.19 96 PRO A O 1
ATOM 729 N N . ALA A 1 97 ? -13.818 7.211 6.150 1.00 93.31 97 ALA A N 1
ATOM 730 C CA . ALA A 1 97 ? -14.167 7.133 7.569 1.00 93.31 97 ALA A CA 1
ATOM 731 C C . ALA A 1 97 ? -13.105 6.335 8.345 1.00 93.31 97 ALA A C 1
ATOM 733 O O . ALA A 1 97 ? -12.789 6.676 9.489 1.00 93.31 97 ALA A O 1
ATOM 734 N N . ALA A 1 98 ? -12.482 5.359 7.677 1.00 96.31 98 ALA A N 1
ATOM 735 C CA . ALA A 1 98 ? -11.328 4.604 8.152 1.00 96.31 98 ALA A CA 1
ATOM 736 C C . ALA A 1 98 ? -10.180 5.466 8.705 1.00 96.31 98 ALA A C 1
ATOM 738 O O . ALA A 1 98 ? -9.527 5.055 9.663 1.00 96.31 98 ALA A O 1
ATOM 739 N N . LEU A 1 99 ? -9.945 6.675 8.172 1.00 96.56 99 LEU A N 1
ATOM 740 C CA . LEU A 1 99 ? -8.886 7.550 8.695 1.00 96.56 99 LEU A CA 1
ATOM 741 C C . LEU A 1 99 ? -9.155 7.942 10.153 1.00 96.56 99 LEU A C 1
ATOM 743 O O . LEU A 1 99 ? -8.243 7.905 10.972 1.00 96.56 99 LEU A O 1
ATOM 747 N N . LYS A 1 100 ? -10.414 8.245 10.497 1.00 97.06 100 LYS A N 1
ATOM 748 C CA . LYS A 1 100 ? -10.807 8.582 11.875 1.00 97.06 100 LYS A CA 1
ATOM 749 C C . LYS A 1 100 ? -10.742 7.371 12.802 1.00 97.06 100 LYS A C 1
ATOM 751 O O . LYS A 1 100 ? -10.386 7.523 13.965 1.00 97.06 100 LYS A O 1
ATOM 756 N N . LEU A 1 101 ? -11.080 6.182 12.295 1.00 96.25 101 LEU A N 1
ATOM 757 C CA . LEU A 1 101 ? -10.950 4.933 13.049 1.00 96.25 101 LEU A CA 1
ATOM 758 C C . LEU A 1 101 ? -9.484 4.691 13.434 1.00 96.25 101 LEU A C 1
ATOM 760 O O . LEU A 1 101 ? -9.182 4.490 14.610 1.00 96.25 101 LEU A O 1
ATOM 764 N N . LEU A 1 102 ? -8.572 4.757 12.459 1.00 97.62 102 LEU A N 1
ATOM 765 C CA . LEU A 1 102 ? -7.145 4.562 12.708 1.00 97.62 102 LEU A CA 1
ATOM 766 C C . LEU A 1 102 ? -6.567 5.664 13.600 1.00 97.62 102 LEU A C 1
ATOM 768 O O . LEU A 1 102 ? -5.766 5.361 14.480 1.00 97.62 102 LEU A O 1
ATOM 772 N N . GLU A 1 103 ? -7.004 6.916 13.439 1.00 97.88 103 GLU A N 1
ATOM 773 C CA . GLU A 1 103 ? -6.594 8.017 14.318 1.00 97.88 103 GLU A CA 1
ATOM 774 C C . GLU A 1 103 ? -6.999 7.761 15.772 1.00 97.88 103 GLU A C 1
ATOM 776 O O . GLU A 1 103 ? -6.183 7.918 16.678 1.00 97.88 103 GLU A O 1
ATOM 781 N N . ALA A 1 104 ? -8.237 7.317 16.004 1.00 97.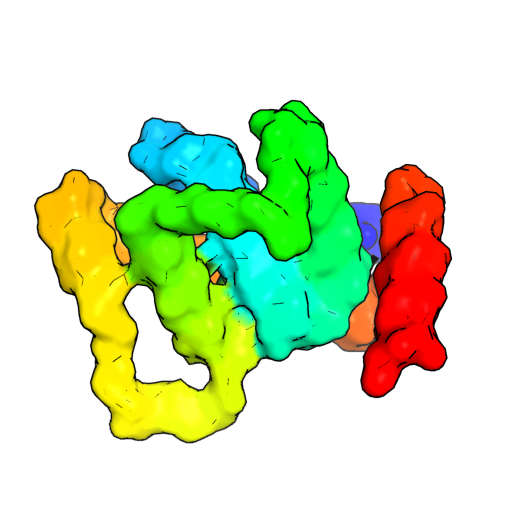88 104 ALA A N 1
ATOM 782 C CA . ALA A 1 104 ? -8.734 7.034 17.345 1.00 97.88 104 ALA A CA 1
ATOM 783 C C . ALA A 1 104 ? -7.991 5.871 18.024 1.00 97.88 104 ALA A C 1
ATOM 785 O O . ALA A 1 104 ? -7.845 5.873 19.246 1.00 97.88 104 ALA A O 1
ATOM 786 N N . ARG A 1 105 ? -7.521 4.880 17.252 1.00 97.38 105 ARG A N 1
ATOM 787 C CA . ARG A 1 105 ? -6.828 3.690 17.781 1.00 97.38 105 ARG A CA 1
ATOM 788 C C . ARG A 1 105 ? -5.316 3.873 17.916 1.00 97.38 105 ARG A C 1
ATOM 790 O O . ARG A 1 105 ? -4.733 3.362 18.867 1.00 97.38 105 ARG A O 1
ATOM 797 N N . TYR A 1 106 ? -4.687 4.583 16.980 1.00 97.62 106 TYR A N 1
ATOM 798 C CA . TYR A 1 106 ? -3.227 4.626 16.825 1.00 97.62 106 TYR A CA 1
ATOM 799 C C . TYR A 1 106 ? -2.639 6.040 16.739 1.00 97.62 106 TYR A C 1
ATOM 801 O O . TYR A 1 106 ? -1.424 6.189 16.589 1.00 97.62 106 TYR A O 1
ATOM 809 N N . GLY A 1 107 ? -3.472 7.078 16.817 1.00 97.94 107 GLY A N 1
ATOM 810 C CA . GLY A 1 107 ? -3.064 8.478 16.759 1.00 97.94 107 GLY A CA 1
ATOM 811 C C . GLY A 1 107 ? -2.825 9.015 15.345 1.00 97.94 107 GLY A C 1
ATOM 812 O O . GLY A 1 107 ? -2.669 8.275 14.371 1.00 97.94 107 GLY A O 1
ATOM 813 N N . ALA A 1 108 ? -2.765 10.345 15.248 1.00 97.88 108 ALA A N 1
ATOM 814 C CA . ALA A 1 108 ? -2.615 11.071 13.984 1.00 97.88 108 ALA A CA 1
ATOM 815 C C . ALA A 1 108 ? -1.309 10.743 13.241 1.00 97.88 108 ALA A C 1
ATOM 817 O O . ALA A 1 108 ? -1.290 10.715 12.012 1.00 97.88 108 ALA A O 1
ATOM 818 N N . GLU A 1 109 ? -0.229 10.449 13.971 1.00 97.62 109 GLU A N 1
ATOM 819 C CA . GLU A 1 109 ? 1.049 10.041 13.377 1.00 97.62 109 GLU A CA 1
ATOM 820 C C . GLU A 1 109 ? 0.880 8.791 12.503 1.00 97.62 109 GLU A C 1
ATOM 822 O O . GLU A 1 109 ? 1.269 8.793 11.338 1.00 97.62 109 GLU A O 1
ATOM 827 N N . THR A 1 110 ? 0.210 7.759 13.024 1.00 97.69 110 THR A N 1
ATOM 828 C CA . THR A 1 110 ? -0.028 6.506 12.297 1.00 97.69 110 THR A CA 1
ATOM 829 C C . THR A 1 110 ? -0.871 6.737 11.043 1.00 97.69 110 THR A C 1
ATOM 831 O O . THR A 1 110 ? -0.614 6.129 10.008 1.00 97.69 110 THR A O 1
ATOM 834 N N . VAL A 1 111 ? -1.842 7.653 11.087 1.00 98.00 111 VAL A N 1
ATOM 835 C CA . VAL A 1 111 ? -2.644 8.013 9.905 1.00 98.00 111 VAL A CA 1
ATOM 836 C C . VAL A 1 111 ? -1.777 8.634 8.813 1.00 98.00 111 VAL A C 1
ATOM 838 O O . VAL A 1 111 ? -1.880 8.240 7.649 1.00 98.00 111 VAL A O 1
ATOM 841 N N . VAL A 1 112 ? -0.898 9.572 9.177 1.00 97.88 112 VAL A N 1
ATOM 842 C CA . VAL A 1 112 ? 0.047 10.181 8.231 1.00 97.88 112 VAL A CA 1
ATOM 843 C C . VAL A 1 112 ? 0.958 9.115 7.633 1.00 97.88 112 VAL A C 1
ATOM 845 O O . VAL A 1 112 ? 1.153 9.095 6.418 1.00 97.88 112 VAL A O 1
ATOM 848 N N . GLU A 1 113 ? 1.468 8.196 8.451 1.00 98.06 113 GLU A N 1
ATOM 849 C CA . GLU A 1 113 ? 2.319 7.111 7.972 1.00 98.06 113 GLU A CA 1
ATOM 850 C C . GLU A 1 113 ? 1.596 6.149 7.025 1.00 98.06 113 GLU A C 1
ATOM 852 O O . GLU A 1 113 ? 2.154 5.800 5.986 1.00 98.06 113 GLU A O 1
ATOM 857 N N . VAL A 1 114 ? 0.356 5.751 7.335 1.00 98.38 114 VAL A N 1
ATOM 858 C CA . VAL A 1 114 ? -0.462 4.876 6.478 1.00 98.38 114 VAL A CA 1
ATOM 859 C C . VAL A 1 114 ? -0.672 5.522 5.112 1.00 98.38 114 VAL A C 1
ATOM 861 O O . VAL A 1 114 ? -0.419 4.894 4.082 1.00 98.38 114 VAL A O 1
ATOM 864 N N . VAL A 1 115 ? -1.078 6.793 5.082 1.00 97.44 115 VAL A N 1
ATOM 865 C CA . VAL A 1 115 ? -1.317 7.509 3.821 1.00 97.44 115 VAL A CA 1
ATOM 866 C C . VAL A 1 115 ? -0.011 7.719 3.048 1.00 97.44 115 VAL A C 1
ATOM 868 O O . VAL A 1 115 ? 0.015 7.527 1.829 1.00 97.44 115 VAL A O 1
ATOM 871 N N . ALA A 1 116 ? 1.086 8.061 3.729 1.00 97.94 116 ALA A N 1
ATOM 872 C CA . ALA A 1 116 ? 2.395 8.245 3.105 1.00 97.94 116 ALA A CA 1
ATOM 873 C C . ALA A 1 116 ? 2.944 6.935 2.518 1.00 97.94 116 ALA A C 1
ATOM 875 O O . ALA A 1 116 ? 3.372 6.909 1.362 1.00 97.94 116 ALA A O 1
ATOM 876 N N . TYR A 1 117 ? 2.877 5.837 3.274 1.00 98.50 117 TYR A N 1
ATOM 877 C CA . TYR A 1 117 ? 3.298 4.515 2.818 1.00 98.50 117 TYR A CA 1
ATOM 878 C C . TYR A 1 117 ? 2.448 4.046 1.641 1.00 98.50 117 TYR A C 1
ATOM 880 O O . TYR A 1 117 ? 2.998 3.632 0.622 1.00 98.50 117 TYR A O 1
ATOM 888 N N . GLY A 1 118 ? 1.121 4.164 1.737 1.00 97.81 118 GLY A N 1
ATOM 889 C CA . GLY A 1 118 ? 0.227 3.760 0.657 1.00 97.81 118 GLY A CA 1
ATOM 890 C C . GLY A 1 118 ? 0.462 4.563 -0.627 1.00 97.81 118 GLY A C 1
ATOM 891 O O . GLY A 1 118 ? 0.530 3.998 -1.718 1.00 97.81 118 GLY A O 1
ATOM 892 N N . SER A 1 119 ? 0.703 5.870 -0.510 1.00 97.06 119 SER A N 1
ATOM 893 C CA . SER A 1 119 ? 1.038 6.724 -1.659 1.00 97.06 119 SER A CA 1
ATOM 894 C C . SER A 1 119 ? 2.384 6.344 -2.290 1.00 97.06 119 SER A C 1
ATOM 896 O O . SER A 1 119 ? 2.506 6.271 -3.514 1.00 97.06 119 SER A O 1
ATOM 898 N N . ALA A 1 120 ? 3.397 6.044 -1.471 1.00 97.56 120 ALA A N 1
ATOM 899 C CA . ALA A 1 120 ? 4.686 5.541 -1.947 1.00 97.56 120 ALA A CA 1
ATOM 900 C C . ALA A 1 120 ? 4.564 4.148 -2.593 1.00 97.56 120 ALA A C 1
ATOM 902 O O . ALA A 1 120 ? 5.268 3.842 -3.562 1.00 97.56 120 ALA A O 1
ATOM 903 N N . MET A 1 121 ? 3.641 3.318 -2.104 1.00 97.81 121 MET A N 1
ATOM 904 C CA . MET A 1 121 ? 3.321 2.030 -2.708 1.00 97.81 121 MET A CA 1
ATOM 905 C C . MET A 1 121 ? 2.711 2.219 -4.099 1.00 97.81 121 MET A C 1
ATOM 907 O O . MET A 1 121 ? 3.197 1.624 -5.057 1.00 97.81 121 MET A O 1
ATOM 911 N N . LEU A 1 122 ? 1.748 3.132 -4.257 1.00 97.25 122 LEU A N 1
ATOM 912 C CA . LEU A 1 122 ? 1.209 3.490 -5.571 1.00 97.25 122 LEU A CA 1
ATOM 913 C C . LEU A 1 122 ? 2.305 4.004 -6.518 1.00 97.25 122 LEU A C 1
ATOM 915 O O . LEU A 1 122 ? 2.371 3.579 -7.670 1.00 97.25 122 LEU A O 1
ATOM 919 N N . ALA A 1 123 ? 3.203 4.871 -6.044 1.00 97.19 123 ALA A N 1
ATOM 920 C CA . ALA A 1 123 ? 4.334 5.339 -6.846 1.00 97.19 123 ALA A CA 1
ATOM 921 C C . ALA A 1 123 ? 5.234 4.176 -7.300 1.00 97.19 123 ALA A C 1
ATOM 923 O O . ALA A 1 123 ? 5.661 4.131 -8.453 1.00 97.19 123 ALA A O 1
ATOM 924 N N . THR A 1 124 ? 5.482 3.206 -6.418 1.00 97.31 124 THR A N 1
ATOM 925 C CA . THR A 1 124 ? 6.247 1.988 -6.730 1.00 97.31 124 THR A CA 1
ATOM 926 C C . THR A 1 124 ? 5.534 1.133 -7.780 1.00 97.31 124 THR A C 1
ATOM 928 O O . THR A 1 124 ? 6.159 0.663 -8.731 1.00 97.31 124 THR A O 1
ATOM 931 N N . ASN A 1 125 ? 4.216 0.981 -7.661 1.00 97.56 125 ASN A N 1
ATOM 932 C CA . ASN A 1 125 ? 3.388 0.241 -8.609 1.00 97.56 125 ASN A CA 1
ATOM 933 C C . ASN A 1 125 ? 3.419 0.885 -9.997 1.00 97.56 125 ASN A C 1
ATOM 935 O O . ASN A 1 125 ? 3.595 0.196 -11.008 1.00 97.56 125 ASN A O 1
ATOM 939 N N . ARG A 1 126 ? 3.330 2.219 -10.049 1.00 96.56 126 ARG A N 1
ATOM 940 C CA . ARG A 1 126 ? 3.445 2.988 -11.292 1.00 96.56 126 ARG A CA 1
ATOM 941 C C . ARG A 1 126 ? 4.845 2.909 -11.882 1.00 96.56 126 ARG A C 1
ATOM 943 O O . ARG A 1 126 ? 4.941 2.713 -13.088 1.00 96.56 126 ARG A O 1
ATOM 950 N N . LEU A 1 127 ? 5.907 2.979 -11.076 1.00 97.31 127 LEU A N 1
ATOM 951 C CA . LEU A 1 127 ? 7.283 2.778 -11.543 1.00 97.31 127 LEU A CA 1
ATOM 952 C C . LEU A 1 127 ? 7.434 1.407 -12.213 1.00 97.31 127 LEU A C 1
ATOM 954 O O . LEU A 1 127 ? 7.883 1.332 -13.354 1.00 97.31 127 LEU A O 1
ATOM 958 N N . ASN A 1 128 ? 7.035 0.339 -11.517 1.00 96.88 128 ASN A N 1
ATOM 959 C CA . ASN A 1 128 ? 7.170 -1.026 -12.021 1.00 96.88 128 ASN A CA 1
ATOM 960 C C . ASN A 1 128 ? 6.405 -1.229 -13.331 1.00 96.88 128 ASN A C 1
ATOM 962 O O . ASN A 1 128 ? 6.958 -1.773 -14.284 1.00 96.88 128 ASN A O 1
ATOM 966 N N . THR A 1 129 ? 5.165 -0.741 -13.388 1.00 95.75 129 THR A N 1
ATOM 967 C CA . THR A 1 129 ? 4.317 -0.840 -14.582 1.00 95.75 129 THR A CA 1
ATOM 968 C C . THR A 1 129 ? 4.880 -0.007 -15.737 1.00 95.75 129 THR A C 1
ATOM 970 O O . THR A 1 129 ? 4.984 -0.499 -16.854 1.00 95.75 129 THR A O 1
ATOM 973 N N . THR A 1 130 ? 5.308 1.231 -15.470 1.00 96.75 130 THR A N 1
ATOM 974 C CA . THR A 1 130 ? 5.841 2.154 -16.491 1.00 96.75 130 THR A CA 1
ATOM 975 C C . THR A 1 130 ? 7.148 1.650 -17.092 1.00 96.75 130 THR A C 1
ATOM 977 O O . THR A 1 130 ? 7.360 1.770 -18.293 1.00 96.75 130 THR A O 1
ATOM 980 N N . LEU A 1 131 ? 8.028 1.077 -16.267 1.00 96.50 131 LEU A N 1
ATOM 981 C CA . LEU A 1 131 ? 9.298 0.513 -16.725 1.00 96.50 131 LEU A CA 1
ATOM 982 C C . LEU A 1 131 ? 9.159 -0.901 -17.304 1.00 96.50 131 LEU A C 1
ATOM 984 O O . LEU A 1 131 ? 10.156 -1.442 -17.775 1.00 96.50 131 LEU A O 1
ATOM 988 N N . GLY A 1 132 ? 7.970 -1.513 -17.247 1.00 94.56 132 GLY A N 1
ATOM 989 C CA . GLY A 1 132 ? 7.764 -2.890 -17.697 1.00 94.56 132 GLY A CA 1
ATOM 990 C C . GLY A 1 132 ? 8.664 -3.882 -16.962 1.00 94.56 132 GLY A C 1
ATOM 991 O O . GLY A 1 132 ? 9.259 -4.759 -17.586 1.00 94.56 132 GLY A O 1
ATOM 992 N N . ILE A 1 133 ? 8.827 -3.710 -15.645 1.00 93.75 133 ILE A N 1
ATOM 993 C CA . ILE A 1 133 ? 9.692 -4.582 -14.844 1.00 93.75 133 ILE A CA 1
ATOM 994 C C . ILE A 1 133 ? 9.177 -6.027 -14.956 1.00 93.75 133 ILE A C 1
ATOM 996 O O . ILE A 1 133 ? 7.995 -6.253 -14.679 1.00 93.75 133 ILE A O 1
ATOM 1000 N N . PRO A 1 134 ? 10.030 -6.999 -15.335 1.00 90.69 134 PRO A N 1
ATOM 1001 C CA . PRO A 1 134 ? 9.607 -8.385 -15.479 1.00 90.69 134 PRO A CA 1
ATOM 1002 C C . PRO A 1 134 ? 9.160 -8.971 -14.138 1.00 90.69 134 PRO A C 1
ATOM 1004 O O . PRO A 1 134 ? 9.598 -8.532 -13.070 1.00 90.69 134 PRO A O 1
ATOM 1007 N N . ILE A 1 135 ? 8.282 -9.971 -14.214 1.00 91.88 135 ILE A N 1
ATOM 1008 C CA . ILE A 1 135 ? 7.898 -10.785 -13.061 1.00 91.88 135 ILE A CA 1
ATOM 1009 C C . ILE A 1 135 ? 9.139 -11.552 -12.600 1.00 91.88 135 ILE A C 1
ATOM 1011 O O . ILE A 1 135 ? 9.828 -12.145 -13.426 1.00 91.88 135 ILE A O 1
ATOM 1015 N N . ASP A 1 136 ? 9.431 -11.510 -11.300 1.00 88.31 136 ASP A N 1
ATOM 1016 C CA . ASP A 1 136 ? 10.545 -12.272 -10.734 1.00 88.31 136 ASP A CA 1
ATOM 1017 C C . ASP A 1 136 ? 10.271 -13.786 -10.891 1.00 88.31 136 ASP A C 1
ATOM 1019 O O . ASP A 1 136 ? 9.131 -14.231 -10.731 1.00 88.31 136 ASP A O 1
ATOM 1023 N N . ASP A 1 137 ? 11.297 -14.587 -11.201 1.00 87.50 137 ASP A N 1
ATOM 1024 C CA . ASP A 1 137 ? 11.138 -16.019 -11.523 1.00 87.50 137 ASP A CA 1
ATOM 1025 C C . ASP A 1 137 ? 10.408 -16.812 -10.422 1.00 87.50 137 ASP A C 1
ATOM 1027 O O . ASP A 1 137 ? 9.631 -17.725 -10.706 1.00 87.50 137 ASP A O 1
ATOM 1031 N N . ASP A 1 138 ? 10.598 -16.435 -9.152 1.00 86.38 138 ASP A N 1
ATOM 1032 C CA . ASP A 1 138 ? 9.940 -17.052 -7.994 1.00 86.38 138 ASP A CA 1
ATOM 1033 C C . ASP A 1 138 ? 8.429 -16.766 -7.917 1.00 86.38 138 ASP A C 1
ATOM 1035 O O . ASP A 1 138 ? 7.708 -17.425 -7.164 1.00 86.38 138 ASP A O 1
ATOM 1039 N N . LEU A 1 139 ? 7.934 -15.799 -8.693 1.00 87.62 139 LEU A N 1
ATOM 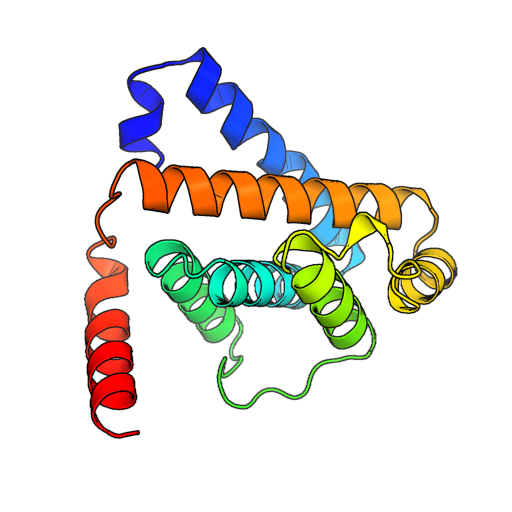1040 C CA . LEU A 1 139 ? 6.526 -15.417 -8.772 1.00 87.62 139 LEU A CA 1
ATOM 1041 C C . LEU A 1 139 ? 5.804 -16.017 -9.989 1.00 87.62 139 LEU A C 1
ATOM 1043 O O . LEU A 1 139 ? 4.570 -16.030 -9.999 1.00 87.62 139 LEU A O 1
ATOM 1047 N N . LEU A 1 140 ? 6.529 -16.543 -10.985 1.00 82.06 140 LEU A N 1
ATOM 1048 C CA . LEU A 1 140 ? 5.944 -17.105 -12.212 1.00 82.06 140 LEU A CA 1
ATOM 1049 C C . LEU A 1 140 ? 4.895 -18.205 -11.957 1.00 82.06 140 LEU A C 1
ATOM 1051 O O . LEU A 1 140 ? 3.813 -18.109 -12.537 1.00 82.06 140 LEU A O 1
ATOM 1055 N N . PRO A 1 141 ? 5.094 -19.167 -11.028 1.00 81.88 141 PRO A N 1
ATOM 1056 C CA . PRO A 1 141 ? 4.070 -20.179 -10.754 1.00 81.88 141 PRO A CA 1
ATOM 1057 C C . PRO A 1 141 ? 2.729 -19.587 -10.293 1.00 81.88 141 PRO A C 1
ATOM 1059 O O . PRO A 1 141 ? 1.670 -20.162 -10.531 1.00 81.88 141 PRO A O 1
ATOM 1062 N N . ALA A 1 142 ? 2.750 -18.432 -9.620 1.00 75.25 142 ALA A N 1
ATOM 1063 C CA . ALA A 1 142 ? 1.537 -17.733 -9.206 1.00 75.25 142 ALA A CA 1
ATOM 1064 C C . ALA A 1 142 ? 0.919 -16.903 -10.347 1.00 75.25 142 ALA A C 1
ATOM 1066 O O . ALA A 1 142 ? -0.303 -16.740 -10.378 1.00 75.25 142 ALA A O 1
ATOM 1067 N N . ALA A 1 143 ? 1.740 -16.402 -11.276 1.00 69.12 143 ALA A N 1
ATOM 1068 C CA . ALA A 1 143 ? 1.295 -15.662 -12.454 1.00 69.12 143 ALA A CA 1
ATOM 1069 C C . ALA A 1 143 ? 0.478 -16.546 -13.407 1.00 69.12 143 ALA A C 1
ATOM 1071 O O . ALA A 1 143 ? -0.593 -16.131 -13.850 1.00 69.12 143 ALA A O 1
ATOM 1072 N N . ASP A 1 144 ? 0.928 -17.781 -13.646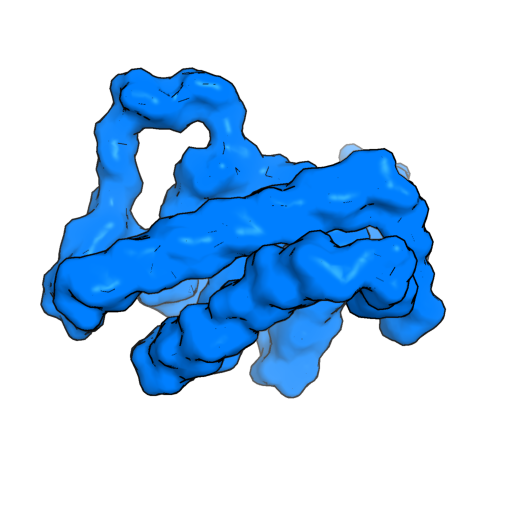 1.00 67.25 144 ASP A N 1
ATOM 1073 C CA . ASP A 1 144 ? 0.232 -18.740 -14.513 1.00 67.25 144 ASP A CA 1
ATOM 1074 C C . ASP A 1 144 ? -1.170 -19.075 -13.982 1.00 67.25 144 ASP A C 1
ATOM 1076 O O . ASP A 1 144 ? -2.145 -19.118 -14.733 1.00 67.25 144 ASP A O 1
ATOM 1080 N N . ILE A 1 145 ? -1.300 -19.231 -12.660 1.00 63.41 145 ILE A N 1
ATOM 1081 C CA . ILE A 1 145 ? -2.588 -19.475 -11.994 1.00 63.41 145 ILE A CA 1
ATOM 1082 C C . ILE A 1 145 ? -3.511 -18.257 -12.128 1.00 63.41 145 ILE A C 1
ATOM 1084 O O . ILE A 1 145 ? -4.707 -18.411 -12.380 1.00 63.41 145 ILE A O 1
ATOM 1088 N N . ALA A 1 146 ? -2.976 -17.044 -11.962 1.00 62.03 146 ALA A N 1
ATOM 1089 C CA . ALA A 1 146 ? -3.754 -15.817 -12.107 1.00 62.03 146 ALA A CA 1
ATOM 1090 C C . ALA A 1 146 ? -4.241 -15.618 -13.554 1.00 62.03 146 ALA A C 1
ATOM 1092 O O . ALA A 1 146 ? -5.415 -15.313 -13.762 1.00 62.03 146 ALA A O 1
ATOM 1093 N N . GLY A 1 147 ? -3.378 -15.864 -14.547 1.00 60.88 147 GLY A N 1
ATOM 1094 C CA . GLY A 1 147 ? -3.739 -15.819 -15.966 1.00 60.88 147 GLY A CA 1
ATOM 1095 C C . GLY A 1 147 ? -4.794 -16.862 -16.345 1.00 60.88 147 GLY A C 1
ATOM 1096 O O . GLY A 1 147 ? -5.726 -16.557 -17.086 1.00 60.88 147 GLY A O 1
ATOM 1097 N N . ALA A 1 148 ? -4.714 -18.070 -15.780 1.00 55.34 148 ALA A N 1
ATOM 1098 C CA . ALA A 1 148 ? -5.728 -19.104 -15.976 1.00 55.34 148 ALA A CA 1
ATOM 1099 C C . ALA A 1 148 ? -7.092 -18.719 -15.371 1.00 55.34 148 ALA A C 1
ATOM 1101 O O . ALA A 1 148 ? -8.117 -18.939 -16.011 1.00 55.34 148 ALA A O 1
ATOM 1102 N N . LYS A 1 149 ? -7.118 -18.109 -14.173 1.00 52.06 149 LYS A N 1
ATOM 1103 C CA . LYS A 1 149 ? -8.360 -17.606 -13.553 1.00 52.06 149 LYS A CA 1
ATOM 1104 C C . LYS A 1 149 ? -8.976 -16.446 -14.345 1.00 52.06 149 LYS A C 1
ATOM 1106 O O . LYS A 1 149 ? -10.189 -16.420 -14.505 1.00 52.06 149 LYS A O 1
ATOM 1111 N N . ALA A 1 150 ? -8.160 -15.524 -14.859 1.00 53.62 150 ALA A N 1
ATOM 1112 C CA . ALA A 1 150 ? -8.637 -14.384 -15.647 1.00 53.62 150 ALA A CA 1
ATOM 1113 C C . ALA A 1 150 ? -9.265 -14.793 -16.991 1.00 53.62 150 ALA A C 1
ATOM 1115 O O . ALA A 1 150 ? -10.173 -14.123 -17.459 1.00 53.62 150 ALA A O 1
ATOM 1116 N N . ASN A 1 151 ? -8.814 -15.900 -17.591 1.00 42.94 151 ASN A N 1
ATOM 1117 C CA . ASN A 1 151 ? -9.387 -16.446 -18.829 1.00 42.94 151 ASN A CA 1
ATOM 1118 C C . ASN A 1 151 ? -10.601 -17.367 -18.599 1.00 42.94 151 ASN A C 1
ATOM 1120 O O . ASN A 1 151 ? -11.213 -17.819 -19.566 1.00 42.94 151 ASN A O 1
ATOM 1124 N N . ALA A 1 152 ? -10.908 -17.702 -17.343 1.00 44.09 152 ALA A N 1
ATOM 1125 C CA . ALA A 1 152 ? -12.009 -18.585 -16.961 1.00 44.09 152 ALA A CA 1
ATOM 1126 C C . ALA A 1 152 ? -13.235 -17.832 -16.401 1.00 44.09 152 ALA A C 1
ATOM 1128 O O . ALA A 1 152 ? -14.242 -18.477 -16.103 1.00 44.09 152 ALA A O 1
ATOM 1129 N N . ALA A 1 153 ? -13.140 -16.507 -16.244 1.00 42.44 153 ALA A N 1
ATOM 1130 C CA . ALA A 1 153 ? -14.200 -15.599 -15.798 1.00 42.44 153 ALA A CA 1
ATOM 1131 C C . ALA A 1 153 ? -14.708 -14.747 -16.970 1.00 42.44 153 ALA A C 1
ATOM 1133 O O . ALA A 1 153 ? -15.918 -14.429 -16.968 1.00 42.44 153 ALA A O 1
#

Sequence (153 aa):
MKGVLLHSAPAFRLFGAVLPLKESLRSRLGARAVDVFSLAISEDSHCLLCSLYFRRALKAHGVDPDGYVPTDDEAALIEIAHRIAGEPVAHKATPPAALKLLEARYGAETVVEVVAYGSAMLATNRLNTTLGIPIDDDLLPAADIAGAKANAA

Secondary structure (DSSP, 8-state):
-HHHHTT-HHHHHHHHTHHHHHHHHHHHH-HHHHHHHHHHHHHHTT-HHHHHHHHHHHHHTT--TTTPPPPHHHHHHHHHHHHHHS-GGGGGSPPPHHHHHHHHHHHHHHHHHHHHHHHHHHHHHHHHHHTTPPPPGGGHHHHHHHHHHHT--

Foldseek 3Di:
DLVVQVVDPVSNCLLVVLVVLLVVLCVPPNPLLSLLLLLLLLVLLVLPLSNLVSCVVCVVVVHHNVDDDDDPLSVLSNQLSCLLSDDPCSVVDDPDPSLVVCCVVPNPVSSVSSNVSSNSSNVVSCVCVVVVPDRDPVSVVVVVVVVVVVVVD

pLDDT: mean 91.09, std 12.2, range [42.44, 98.5]